Protein AF-A0A7X1NIN2-F1 (afdb_monomer_lite)

Foldseek 3Di:
DDWDDDPQKTFDWQDDPPDTDGFKIWGDPDPQKIWIWGQDPVRDTHTQDDIDHPVVRVVSCCVVCVVVNDPDD

Radius of gyration: 11.98 Å; chains: 1; bounding box: 33×24×32 Å

Structure (mmCIF, N/CA/C/O backbone):
data_AF-A0A7X1NIN2-F1
#
_entry.id   AF-A0A7X1NIN2-F1
#
loop_
_atom_site.group_PDB
_atom_site.id
_atom_site.type_symbol
_atom_site.label_atom_id
_atom_site.label_alt_id
_atom_site.label_comp_id
_atom_site.label_asym_id
_atom_site.label_entity_id
_atom_site.label_seq_id
_atom_site.pdbx_PDB_ins_code
_atom_site.Cartn_x
_atom_site.Cartn_y
_atom_site.Cartn_z
_atom_site.occupancy
_atom_site.B_iso_or_equiv
_atom_site.auth_seq_id
_atom_site.auth_comp_id
_atom_site.auth_asym_id
_atom_site.auth_atom_id
_atom_site.pdbx_PDB_model_num
ATOM 1 N N . MET A 1 1 ? 5.809 6.759 -10.046 1.00 76.69 1 MET A N 1
ATOM 2 C CA . MET A 1 1 ? 4.798 5.883 -9.409 1.00 76.69 1 MET A CA 1
ATOM 3 C C . MET A 1 1 ? 3.421 6.478 -9.581 1.00 76.69 1 MET A C 1
ATOM 5 O O . MET A 1 1 ? 3.320 7.696 -9.651 1.00 76.69 1 MET A O 1
ATOM 9 N N . VAL A 1 2 ? 2.384 5.644 -9.596 1.00 84.88 2 VAL A N 1
ATOM 10 C CA . VAL A 1 2 ? 0.982 6.092 -9.559 1.00 84.88 2 VAL A CA 1
ATOM 11 C C . VAL A 1 2 ? 0.211 5.329 -8.492 1.00 84.88 2 VAL A C 1
ATOM 13 O O . VAL A 1 2 ? 0.526 4.173 -8.198 1.00 84.88 2 VAL A O 1
ATOM 16 N N . THR A 1 3 ? -0.799 5.970 -7.914 1.00 86.56 3 THR A N 1
ATOM 17 C CA . THR A 1 3 ? -1.746 5.325 -7.003 1.00 86.56 3 THR A CA 1
ATOM 18 C C . THR A 1 3 ? -3.058 5.035 -7.723 1.00 86.56 3 THR A C 1
ATOM 20 O O . THR A 1 3 ? -3.504 5.805 -8.570 1.00 86.56 3 THR A O 1
ATOM 23 N N . GLN A 1 4 ? -3.683 3.904 -7.401 1.00 91.81 4 GLN A N 1
ATOM 24 C CA . GLN A 1 4 ? -4.984 3.522 -7.945 1.00 91.81 4 GLN A CA 1
ATOM 25 C C . GLN A 1 4 ? -5.870 2.940 -6.843 1.00 91.81 4 GLN A C 1
ATOM 27 O O . GLN A 1 4 ? -5.467 2.014 -6.140 1.00 91.81 4 GLN A O 1
ATOM 32 N N . ALA A 1 5 ? -7.097 3.445 -6.723 1.00 92.38 5 ALA A N 1
ATOM 33 C CA . ALA A 1 5 ? -8.095 2.872 -5.828 1.00 92.38 5 ALA A CA 1
ATOM 34 C C . ALA A 1 5 ? -8.597 1.513 -6.349 1.00 92.38 5 ALA A C 1
ATOM 36 O O . ALA A 1 5 ? -8.878 1.350 -7.538 1.00 92.38 5 ALA A O 1
ATOM 37 N N . TYR A 1 6 ? -8.719 0.540 -5.447 1.00 91.25 6 TYR A N 1
ATOM 38 C CA . TYR A 1 6 ? -9.238 -0.798 -5.719 1.00 91.25 6 TYR A CA 1
ATOM 39 C C . TYR A 1 6 ? -9.960 -1.347 -4.481 1.00 91.25 6 TYR A C 1
ATOM 41 O O . TYR A 1 6 ? -9.347 -1.903 -3.565 1.00 91.25 6 TYR A O 1
ATOM 49 N N . GLY A 1 7 ? -11.282 -1.165 -4.424 1.00 90.94 7 GLY A N 1
ATOM 50 C CA . GLY A 1 7 ? -12.065 -1.474 -3.226 1.00 90.94 7 GLY A CA 1
ATOM 51 C C . GLY A 1 7 ? -11.537 -0.703 -2.011 1.00 90.94 7 GLY A C 1
ATOM 52 O O . GLY A 1 7 ? -11.400 0.513 -2.062 1.00 90.94 7 GLY A O 1
ATOM 53 N N . ARG A 1 8 ? -11.187 -1.420 -0.935 1.00 92.25 8 ARG A N 1
ATOM 54 C CA . ARG A 1 8 ? -10.590 -0.843 0.290 1.00 92.25 8 ARG A CA 1
ATOM 55 C C . ARG A 1 8 ? -9.076 -0.605 0.210 1.00 92.25 8 ARG A C 1
ATOM 57 O O . ARG A 1 8 ? -8.436 -0.351 1.232 1.00 92.25 8 ARG A O 1
ATOM 64 N N . HIS A 1 9 ? -8.486 -0.808 -0.965 1.00 94.44 9 HIS A N 1
ATOM 65 C CA . HIS A 1 9 ? -7.050 -0.723 -1.169 1.00 94.44 9 HIS A CA 1
ATOM 66 C C . HIS A 1 9 ? -6.687 0.496 -2.011 1.00 94.44 9 HIS A C 1
ATOM 68 O O . HIS A 1 9 ? -7.347 0.795 -3.005 1.00 94.44 9 HIS A O 1
ATOM 74 N N . LEU A 1 10 ? -5.578 1.137 -1.661 1.00 94.31 10 LEU A N 1
ATOM 75 C CA . LEU A 1 10 ? -4.854 2.031 -2.555 1.00 94.31 10 LEU A CA 1
ATOM 76 C C . LEU A 1 10 ? -3.626 1.275 -3.047 1.00 94.31 10 LEU A C 1
ATOM 78 O O . LEU A 1 10 ? -2.710 0.989 -2.276 1.00 94.31 10 LEU A O 1
ATOM 82 N N . LEU A 1 11 ? -3.643 0.889 -4.318 1.00 93.50 11 LEU A N 1
ATOM 83 C CA . LEU A 1 11 ? -2.539 0.198 -4.970 1.00 93.50 11 LEU A CA 1
ATOM 84 C C . LEU A 1 11 ? -1.481 1.216 -5.375 1.00 93.50 11 LEU A C 1
ATOM 86 O O . LEU A 1 11 ? -1.808 2.255 -5.942 1.00 93.50 11 LEU A O 1
ATOM 90 N N . ILE A 1 12 ? -0.222 0.891 -5.118 1.00 91.81 12 ILE A N 1
ATOM 91 C CA . ILE A 1 12 ? 0.939 1.680 -5.511 1.00 91.81 12 ILE A CA 1
ATOM 92 C C . ILE A 1 12 ? 1.609 0.931 -6.652 1.00 91.81 12 ILE A C 1
ATOM 94 O O . ILE A 1 12 ? 2.024 -0.223 -6.501 1.00 91.81 12 ILE A O 1
ATOM 98 N N . LYS A 1 13 ? 1.677 1.592 -7.803 1.00 89.50 13 LYS A N 1
ATOM 99 C CA . LYS A 1 13 ? 2.242 1.039 -9.025 1.00 89.50 13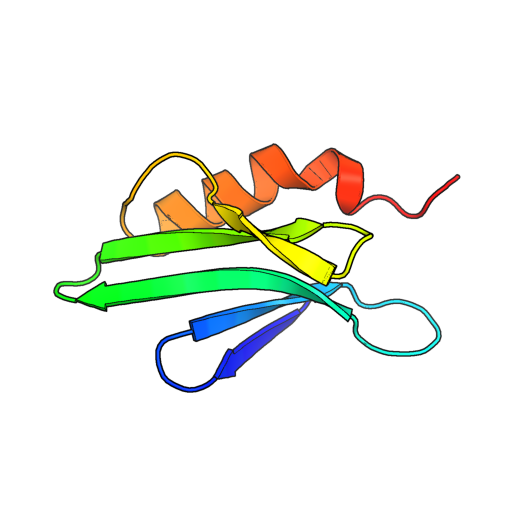 LYS A CA 1
ATOM 100 C C . LYS A 1 13 ? 3.571 1.704 -9.347 1.00 89.50 13 LYS A C 1
ATOM 102 O O . LYS A 1 13 ? 3.672 2.938 -9.369 1.00 89.50 13 LYS A O 1
ATOM 107 N N . ARG A 1 14 ? 4.575 0.876 -9.622 1.00 86.12 14 ARG A N 1
ATOM 108 C CA . ARG A 1 14 ? 5.792 1.299 -10.309 1.00 86.12 14 ARG A CA 1
ATOM 109 C C . ARG A 1 14 ? 5.456 1.426 -11.795 1.00 86.12 14 ARG A C 1
ATOM 111 O O . ARG A 1 14 ? 4.690 0.623 -12.323 1.00 86.12 14 ARG A O 1
ATOM 118 N N . LEU A 1 15 ? 5.921 2.507 -12.409 1.00 83.06 15 LEU A N 1
ATOM 119 C CA . LEU A 1 15 ? 5.789 2.706 -13.846 1.00 83.06 15 LEU A CA 1
ATOM 120 C C . LEU A 1 15 ? 7.104 2.213 -14.442 1.00 83.06 15 LEU A C 1
ATOM 122 O O . LEU A 1 15 ? 8.120 2.861 -14.212 1.00 83.06 15 LEU A O 1
ATOM 126 N N . ASP A 1 16 ? 7.053 1.067 -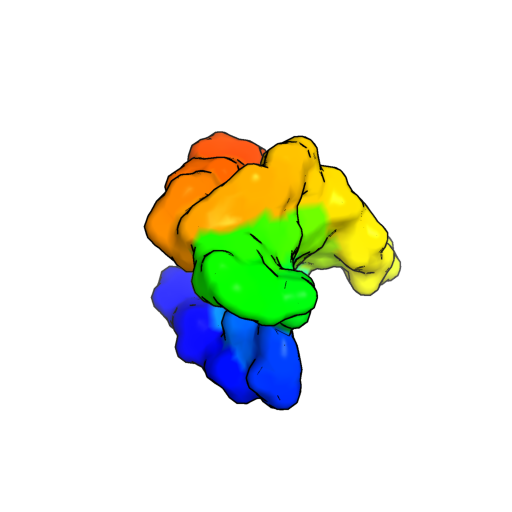15.109 1.00 77.62 16 ASP A N 1
ATOM 127 C CA . ASP A 1 16 ? 8.162 0.510 -15.884 1.00 77.62 16 ASP A CA 1
ATOM 128 C C . ASP A 1 16 ? 7.839 0.687 -17.380 1.00 77.62 16 ASP A C 1
ATOM 130 O O . ASP A 1 16 ? 6.696 1.006 -17.725 1.00 77.62 16 ASP A O 1
ATOM 134 N N . ASP A 1 17 ? 8.824 0.480 -18.257 1.00 65.88 17 ASP A N 1
ATOM 135 C CA . ASP A 1 17 ? 8.692 0.735 -19.703 1.00 65.88 17 ASP A CA 1
ATOM 136 C C . ASP A 1 17 ? 7.738 -0.237 -20.432 1.00 65.88 17 ASP A C 1
ATOM 138 O O . ASP A 1 17 ? 7.324 0.042 -21.557 1.00 65.88 17 ASP A O 1
ATOM 142 N N . GLU A 1 18 ? 7.354 -1.353 -19.799 1.00 73.06 18 GLU A N 1
ATOM 143 C CA . GLU A 1 18 ? 6.410 -2.337 -20.353 1.00 73.06 18 GLU A CA 1
ATOM 144 C C . GLU A 1 18 ? 4.992 -2.176 -19.779 1.00 73.06 18 GLU A C 1
ATOM 146 O O . GLU A 1 18 ? 4.094 -1.676 -20.456 1.00 73.06 18 GLU A O 1
ATOM 151 N N . GLU A 1 19 ? 4.773 -2.584 -18.521 1.00 80.94 19 GLU A N 1
ATOM 152 C CA . GLU A 1 19 ? 3.466 -2.519 -17.858 1.00 80.94 19 GLU A CA 1
ATOM 153 C C . GLU A 1 19 ? 3.568 -2.032 -16.400 1.00 80.94 19 GLU A C 1
ATOM 155 O O . GLU A 1 19 ? 4.451 -2.463 -15.649 1.00 80.94 19 GLU A O 1
ATOM 160 N N . PRO A 1 20 ? 2.631 -1.177 -15.931 1.00 84.81 20 PRO A N 1
ATOM 161 C CA . PRO A 1 20 ? 2.601 -0.740 -14.540 1.00 84.81 20 PRO A CA 1
ATOM 162 C C . PRO A 1 20 ? 2.447 -1.906 -13.554 1.00 84.81 20 PRO A C 1
ATOM 164 O O . PRO A 1 20 ? 1.371 -2.498 -13.421 1.00 84.81 20 PRO A O 1
ATOM 167 N N . THR A 1 21 ? 3.490 -2.168 -12.771 1.00 86.75 21 THR A N 1
ATOM 168 C CA . THR A 1 21 ? 3.500 -3.261 -11.795 1.00 86.75 21 THR A CA 1
ATOM 169 C C . THR A 1 21 ? 3.052 -2.775 -10.422 1.00 86.75 21 THR A C 1
ATOM 171 O O . THR A 1 21 ? 3.547 -1.780 -9.894 1.00 86.75 21 THR A O 1
ATOM 174 N N . VAL A 1 22 ? 2.112 -3.491 -9.798 1.00 90.31 22 VAL A N 1
ATOM 175 C CA . VAL A 1 22 ? 1.718 -3.234 -8.404 1.00 90.31 22 VAL A CA 1
ATOM 176 C C . VAL A 1 22 ? 2.825 -3.722 -7.468 1.00 90.31 22 VAL A C 1
ATOM 178 O O . VAL A 1 22 ? 3.052 -4.927 -7.367 1.00 90.31 22 VAL A O 1
ATOM 181 N N . VAL A 1 23 ? 3.451 -2.791 -6.749 1.00 90.19 23 VAL A N 1
ATOM 182 C CA . VAL A 1 23 ? 4.581 -3.062 -5.838 1.00 90.19 23 VAL A CA 1
ATOM 183 C C . VAL A 1 23 ? 4.206 -2.927 -4.367 1.00 90.19 23 VAL A C 1
ATOM 185 O O . VAL A 1 23 ? 4.832 -3.535 -3.504 1.00 90.19 23 VAL A O 1
ATOM 188 N N . ALA A 1 24 ? 3.156 -2.168 -4.059 1.00 93.88 24 ALA A N 1
ATOM 189 C CA . ALA A 1 24 ? 2.648 -2.037 -2.703 1.00 93.88 24 ALA A CA 1
ATOM 190 C C . ALA A 1 24 ? 1.150 -1.754 -2.682 1.00 93.88 24 ALA A C 1
ATOM 192 O O . ALA A 1 24 ? 0.537 -1.411 -3.696 1.00 93.88 24 ALA A O 1
ATOM 193 N N . ARG A 1 25 ? 0.549 -1.904 -1.507 1.00 95.75 25 ARG A N 1
ATOM 194 C CA . ARG A 1 25 ? -0.824 -1.487 -1.243 1.00 95.75 25 ARG A CA 1
ATOM 195 C C . ARG A 1 25 ? -0.959 -0.919 0.159 1.00 95.75 25 ARG A C 1
ATOM 197 O O . ARG A 1 25 ? -0.366 -1.437 1.103 1.00 95.75 25 ARG A O 1
ATOM 204 N N . LEU A 1 26 ? -1.825 0.074 0.290 1.00 96.94 26 LEU A N 1
ATOM 205 C CA . LEU A 1 26 ? -2.378 0.537 1.558 1.00 96.94 26 LEU A CA 1
ATOM 206 C C . LEU A 1 26 ? -3.788 -0.039 1.686 1.00 96.94 26 LEU A C 1
ATOM 208 O O . LEU A 1 26 ? -4.524 -0.079 0.704 1.00 96.94 26 LEU A O 1
ATOM 212 N N . THR A 1 27 ? -4.158 -0.535 2.862 1.00 97.25 27 THR A N 1
ATOM 213 C CA . THR A 1 27 ? -5.472 -1.140 3.125 1.00 97.25 27 THR A CA 1
ATOM 214 C C . THR A 1 27 ? -6.145 -0.404 4.261 1.00 97.25 27 THR A C 1
ATOM 216 O O . THR A 1 27 ? -5.581 -0.350 5.351 1.00 97.25 27 THR A O 1
ATOM 219 N N . GLU A 1 28 ? -7.343 0.124 4.022 1.00 95.44 28 GLU A N 1
ATOM 220 C CA . GLU A 1 28 ? -8.125 0.763 5.076 1.00 95.44 28 GLU A CA 1
ATOM 221 C C . GLU A 1 28 ? -8.754 -0.295 5.999 1.00 95.44 28 GLU A C 1
ATOM 223 O O . GLU A 1 28 ? -9.414 -1.238 5.547 1.00 95.44 28 GLU A O 1
ATOM 228 N N . PHE A 1 29 ? -8.554 -0.130 7.306 1.00 92.94 29 PHE A N 1
ATOM 229 C CA . PHE A 1 29 ? -9.176 -0.934 8.364 1.00 92.94 29 PHE A CA 1
ATOM 230 C C . PHE A 1 29 ? -10.374 -0.229 9.022 1.00 92.94 29 PHE A C 1
ATOM 232 O O . PHE A 1 29 ? -11.074 -0.825 9.838 1.00 92.94 29 PHE A O 1
ATOM 239 N N . GLY A 1 30 ? -10.618 1.030 8.654 1.00 89.56 30 GLY A N 1
ATOM 240 C CA . GLY A 1 30 ? -11.668 1.900 9.175 1.00 89.56 30 GLY A CA 1
ATOM 241 C C . GLY A 1 30 ? -11.123 2.987 10.102 1.00 89.56 30 GLY A C 1
ATOM 242 O O . GLY A 1 30 ? -9.994 2.911 10.588 1.00 89.56 30 GLY A O 1
ATOM 243 N N . ARG A 1 31 ? -11.943 4.018 10.354 1.00 90.69 31 ARG A N 1
ATOM 244 C CA . ARG A 1 31 ? -11.594 5.182 11.197 1.00 90.69 31 ARG A CA 1
ATOM 245 C C . ARG A 1 31 ? -10.300 5.879 10.751 1.00 90.69 31 ARG A C 1
ATOM 247 O O . ARG A 1 31 ? -9.509 6.290 11.596 1.00 90.69 31 ARG A O 1
ATOM 254 N N . ASN A 1 32 ? -10.084 5.983 9.437 1.00 89.75 32 ASN A N 1
ATOM 255 C CA . ASN A 1 32 ? -8.877 6.572 8.854 1.00 89.75 32 ASN A CA 1
ATOM 256 C C . ASN A 1 32 ? -7.573 5.868 9.291 1.00 89.75 32 ASN A C 1
ATOM 258 O O . ASN A 1 32 ? -6.522 6.500 9.368 1.00 89.75 32 ASN A O 1
ATOM 262 N N . ARG A 1 33 ? -7.634 4.565 9.605 1.00 96.25 33 ARG A N 1
ATOM 263 C CA . ARG A 1 33 ? -6.464 3.739 9.920 1.00 96.25 33 ARG A CA 1
ATOM 264 C C . ARG A 1 33 ? -6.178 2.770 8.781 1.00 96.25 33 ARG A C 1
ATOM 266 O O . ARG A 1 33 ? -7.061 2.044 8.326 1.00 96.25 33 ARG A O 1
ATOM 273 N N . TYR A 1 34 ? -4.921 2.733 8.378 1.00 97.62 34 TYR A N 1
ATOM 274 C CA . TYR A 1 34 ? -4.390 1.977 7.265 1.00 97.62 34 TYR A CA 1
ATOM 275 C C . TYR A 1 34 ? -3.268 1.063 7.744 1.00 97.62 34 TYR A C 1
ATOM 277 O O . TYR A 1 34 ? -2.538 1.385 8.682 1.00 97.62 34 TYR A O 1
ATOM 285 N N . GLY A 1 35 ? -3.124 -0.073 7.076 1.00 97.50 35 GLY A N 1
ATOM 286 C CA . GLY A 1 35 ? -1.908 -0.881 7.086 1.00 97.50 35 GLY A CA 1
ATOM 287 C C . GLY A 1 35 ? -1.326 -0.954 5.683 1.00 97.50 35 GLY A C 1
ATOM 288 O O . GLY A 1 35 ? -2.028 -0.697 4.702 1.00 97.50 35 GLY A O 1
ATOM 289 N N . ALA A 1 36 ? -0.057 -1.329 5.579 1.00 96.94 36 ALA A N 1
ATOM 290 C CA . ALA A 1 36 ? 0.629 -1.435 4.301 1.00 96.94 36 ALA A CA 1
ATOM 291 C C . ALA A 1 36 ? 1.164 -2.852 4.072 1.00 96.94 36 ALA A C 1
ATOM 293 O O . ALA A 1 36 ? 1.499 -3.573 5.011 1.00 96.94 36 ALA A O 1
ATOM 294 N N . ALA A 1 37 ? 1.231 -3.255 2.809 1.00 96.00 37 ALA A N 1
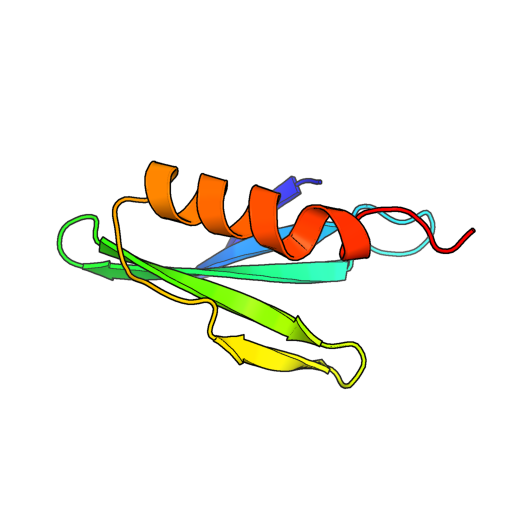ATOM 295 C CA . ALA A 1 37 ? 1.916 -4.469 2.391 1.00 96.00 37 ALA A CA 1
ATOM 296 C C . ALA A 1 37 ? 2.658 -4.207 1.083 1.00 96.00 37 ALA A C 1
ATOM 298 O O . ALA A 1 37 ? 2.146 -3.487 0.222 1.00 96.00 37 ALA A O 1
ATOM 299 N N . PHE A 1 38 ? 3.829 -4.811 0.921 1.00 92.75 38 PHE A N 1
ATOM 300 C CA . PHE A 1 38 ? 4.572 -4.801 -0.334 1.00 92.75 38 PHE A CA 1
ATOM 301 C C . PHE A 1 38 ? 4.407 -6.129 -1.060 1.00 92.75 38 PHE A C 1
ATOM 303 O O . PHE A 1 38 ? 4.113 -7.158 -0.448 1.00 92.75 38 PHE A O 1
ATOM 310 N N . ARG A 1 39 ? 4.550 -6.098 -2.380 1.00 90.50 39 ARG A N 1
ATOM 311 C CA . ARG A 1 39 ? 4.539 -7.291 -3.212 1.00 90.50 39 ARG A CA 1
ATOM 312 C C . ARG A 1 39 ? 5.985 -7.685 -3.473 1.00 90.50 39 ARG A C 1
ATOM 314 O O . ARG A 1 39 ? 6.719 -6.931 -4.102 1.00 90.50 39 ARG A O 1
ATOM 321 N N . SER A 1 40 ? 6.403 -8.832 -2.955 1.00 83.94 40 SER A N 1
ATOM 322 C CA . SER A 1 40 ? 7.744 -9.355 -3.205 1.00 83.94 40 SER A CA 1
ATOM 323 C C . SER A 1 40 ? 7.895 -9.814 -4.661 1.00 83.94 40 SER A C 1
ATOM 325 O O . SER A 1 40 ? 6.908 -9.989 -5.379 1.00 83.94 40 SER A O 1
ATOM 327 N N . HIS A 1 41 ? 9.131 -10.084 -5.085 1.00 78.38 41 HIS A N 1
ATOM 328 C CA . HIS A 1 41 ? 9.441 -10.605 -6.423 1.00 78.38 41 HIS A CA 1
ATOM 329 C C . HIS A 1 41 ? 8.750 -11.944 -6.739 1.00 78.38 41 HIS A C 1
ATOM 331 O O . HIS A 1 41 ? 8.485 -12.237 -7.898 1.00 78.38 41 HIS A O 1
ATOM 337 N N . SER A 1 42 ? 8.394 -12.742 -5.722 1.00 81.88 42 SER A N 1
ATOM 338 C CA . SER A 1 42 ? 7.613 -13.976 -5.906 1.00 81.88 42 SER A CA 1
ATOM 339 C C . SER A 1 42 ? 6.107 -13.730 -6.062 1.00 81.88 42 SER A C 1
ATOM 341 O O . SER A 1 42 ? 5.324 -14.671 -6.174 1.00 81.88 42 SER A O 1
ATOM 343 N N . GLY A 1 43 ? 5.673 -12.467 -6.034 1.00 85.69 43 GLY A N 1
ATOM 344 C CA . GLY A 1 43 ? 4.276 -12.061 -6.128 1.00 85.69 43 GLY A CA 1
ATOM 345 C C . GLY A 1 43 ? 3.502 -12.137 -4.809 1.00 85.69 43 GLY A C 1
ATOM 346 O O . GLY A 1 43 ? 2.323 -11.767 -4.801 1.00 85.69 43 GLY A O 1
ATOM 347 N N . ARG A 1 44 ? 4.135 -12.576 -3.708 1.00 91.31 44 ARG A N 1
ATOM 348 C CA . ARG A 1 44 ? 3.524 -12.659 -2.372 1.00 91.31 44 ARG A CA 1
ATOM 349 C C . ARG A 1 44 ? 3.373 -11.269 -1.754 1.00 91.31 44 ARG A C 1
ATOM 351 O O . ARG A 1 44 ? 4.238 -10.412 -1.896 1.00 91.31 44 ARG A O 1
ATOM 358 N N . TRP A 1 45 ? 2.275 -11.068 -1.031 1.00 94.19 45 TRP A N 1
ATOM 359 C CA . TRP A 1 45 ? 2.080 -9.885 -0.199 1.00 94.19 45 TRP A CA 1
ATOM 360 C C . TRP A 1 45 ? 2.735 -10.067 1.166 1.00 94.19 45 TRP A C 1
ATOM 362 O O . TRP A 1 45 ? 2.383 -10.989 1.903 1.00 94.19 45 TRP A O 1
ATOM 372 N N . GLU A 1 46 ? 3.628 -9.152 1.506 1.00 94.25 46 GLU A N 1
ATOM 373 C CA . GLU A 1 46 ? 4.361 -9.110 2.765 1.00 94.25 46 GLU A CA 1
ATOM 374 C C . GLU A 1 46 ? 3.948 -7.864 3.559 1.00 94.25 46 GLU A C 1
ATOM 376 O O . GLU A 1 46 ? 3.941 -6.761 3.000 1.00 94.25 46 GLU A O 1
ATOM 381 N N . PRO A 1 47 ? 3.559 -7.994 4.838 1.00 95.50 47 PRO A N 1
ATOM 382 C CA . PRO A 1 47 ? 3.133 -6.852 5.634 1.00 95.50 47 PRO A CA 1
ATOM 383 C C . PRO A 1 47 ? 4.312 -5.916 5.920 1.00 95.50 47 PRO A C 1
ATOM 385 O O . PRO A 1 47 ? 5.408 -6.361 6.254 1.00 95.50 47 PRO A O 1
ATOM 388 N N . LEU A 1 48 ? 4.066 -4.611 5.834 1.00 94.94 48 LEU A N 1
ATOM 389 C CA . LEU A 1 48 ? 4.974 -3.602 6.368 1.00 94.94 48 LEU A CA 1
ATOM 390 C C . LEU A 1 48 ? 4.623 -3.324 7.838 1.00 94.94 48 LEU A C 1
ATOM 392 O O . LEU A 1 48 ? 3.467 -3.496 8.239 1.00 94.94 48 LEU A O 1
ATOM 396 N N . PRO A 1 49 ? 5.603 -2.912 8.657 1.00 95.31 49 PRO A N 1
ATOM 397 C CA . PRO A 1 49 ? 5.367 -2.633 10.063 1.00 95.31 49 PRO A CA 1
ATOM 398 C C . PRO A 1 49 ? 4.411 -1.451 10.258 1.00 95.31 49 PRO A C 1
ATOM 400 O O . PRO A 1 49 ? 4.484 -0.441 9.560 1.00 95.31 49 PRO A O 1
ATOM 403 N N . GLY A 1 50 ? 3.568 -1.569 11.284 1.00 94.19 50 GLY A N 1
ATOM 404 C CA . GLY A 1 50 ? 2.740 -0.479 11.786 1.00 94.19 50 GLY A CA 1
ATOM 405 C C . GLY A 1 50 ? 1.360 -0.345 11.141 1.00 94.19 50 GLY A C 1
ATOM 406 O O . GLY A 1 50 ? 1.010 -0.985 10.150 1.00 94.19 50 GLY A O 1
ATOM 407 N N . THR A 1 51 ? 0.561 0.512 11.771 1.00 96.31 51 THR A N 1
ATOM 408 C CA . THR A 1 51 ? -0.736 0.978 11.276 1.00 96.31 51 THR A CA 1
ATOM 409 C C . THR A 1 51 ? -0.900 2.438 11.664 1.00 96.31 51 THR A C 1
ATOM 411 O O . THR A 1 51 ? -0.583 2.789 12.801 1.00 96.31 51 THR A O 1
ATOM 414 N N . GLY A 1 52 ? -1.457 3.259 10.786 1.00 96.62 52 GLY A N 1
ATOM 415 C CA . GLY A 1 52 ? -1.573 4.699 11.013 1.00 96.62 52 GLY A CA 1
ATOM 416 C C . GLY A 1 52 ? -2.548 5.350 10.048 1.00 96.62 52 GLY A C 1
ATOM 417 O O . GLY A 1 52 ? -3.273 4.667 9.331 1.00 96.62 52 GLY A O 1
ATOM 418 N N . SER A 1 53 ? -2.577 6.669 10.034 1.00 96.44 53 SER A N 1
ATOM 419 C CA . SER A 1 53 ? -3.213 7.454 8.982 1.00 96.44 53 SER A CA 1
ATOM 420 C C . SER A 1 53 ? -2.667 7.105 7.595 1.00 96.44 53 SER A C 1
ATOM 422 O O . SER A 1 53 ? -1.619 6.469 7.442 1.00 96.44 53 SER A O 1
ATOM 424 N N . LEU A 1 54 ? -3.386 7.538 6.558 1.00 94.19 54 LEU A N 1
ATOM 425 C CA . LEU A 1 54 ? -2.941 7.362 5.179 1.00 94.19 54 LEU A CA 1
ATOM 426 C C . LEU A 1 54 ? -1.543 7.960 4.946 1.00 94.19 54 LEU A C 1
ATOM 428 O O . LEU A 1 54 ? -0.712 7.330 4.300 1.00 94.19 54 LEU A O 1
ATOM 432 N N . GLU A 1 55 ? -1.291 9.150 5.493 1.00 94.62 55 GLU A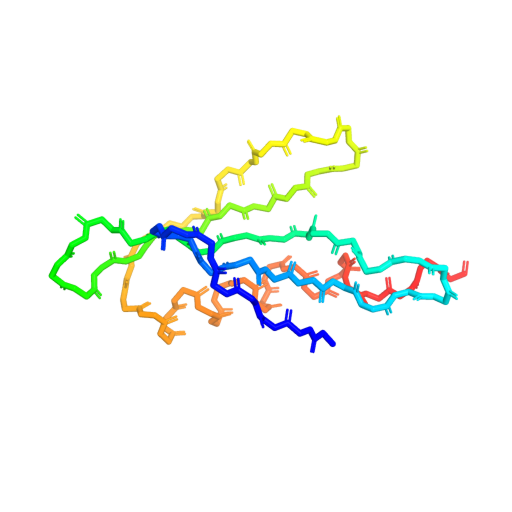 N 1
ATOM 433 C CA . GLU A 1 55 ? -0.021 9.868 5.362 1.00 94.62 55 GLU A CA 1
ATOM 434 C C . GLU A 1 55 ? 1.131 9.132 6.056 1.00 94.62 55 GLU A C 1
ATOM 436 O O . GLU A 1 55 ? 2.168 8.887 5.440 1.00 94.62 55 GLU A O 1
ATOM 441 N N . GLU A 1 56 ? 0.934 8.701 7.305 1.00 96.44 56 GLU A N 1
ATOM 442 C CA . GLU A 1 56 ? 1.941 7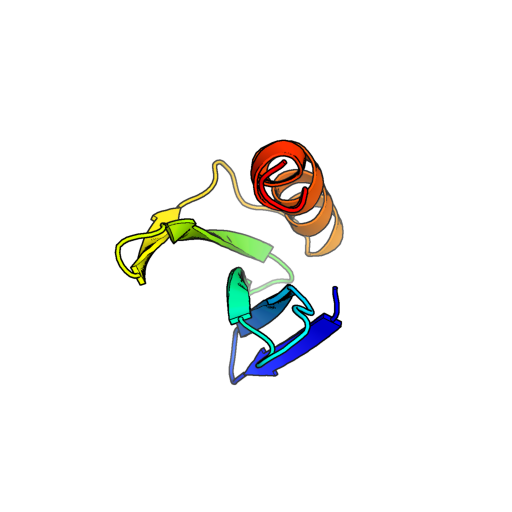.927 8.042 1.00 96.44 56 GLU A CA 1
ATOM 443 C C . GLU A 1 56 ? 2.310 6.649 7.286 1.00 96.44 56 GLU A C 1
ATOM 445 O O . GLU A 1 56 ? 3.489 6.344 7.101 1.00 96.44 56 GLU A O 1
ATOM 450 N N . MET A 1 57 ? 1.310 5.921 6.784 1.00 96.38 57 MET A N 1
ATOM 451 C CA . MET A 1 57 ? 1.570 4.676 6.069 1.00 96.38 57 MET A CA 1
ATOM 452 C C . MET A 1 57 ? 2.141 4.899 4.665 1.00 96.38 57 MET A C 1
ATOM 454 O O . MET A 1 57 ? 2.922 4.068 4.200 1.00 96.38 57 MET A O 1
ATOM 458 N N . ALA A 1 58 ? 1.819 6.011 3.999 1.00 91.75 58 ALA A N 1
ATOM 459 C CA . ALA A 1 58 ? 2.481 6.402 2.758 1.00 91.75 58 ALA A CA 1
ATOM 460 C C . ALA A 1 58 ? 3.979 6.657 2.991 1.00 91.75 58 ALA A C 1
ATOM 462 O O . ALA A 1 58 ? 4.808 6.146 2.237 1.00 91.75 58 ALA A O 1
ATOM 463 N N . ASN A 1 59 ? 4.336 7.349 4.078 1.00 92.88 59 ASN A N 1
ATOM 464 C CA . ASN A 1 59 ? 5.732 7.581 4.455 1.00 92.88 59 ASN A CA 1
ATOM 465 C C . ASN A 1 59 ? 6.473 6.278 4.780 1.00 92.88 59 ASN A C 1
ATOM 467 O O . ASN A 1 59 ? 7.617 6.104 4.353 1.00 92.88 59 ASN A O 1
ATOM 471 N N . VAL A 1 60 ? 5.824 5.331 5.470 1.00 94.31 60 VAL A N 1
ATOM 472 C CA . VAL A 1 60 ? 6.389 3.991 5.716 1.00 94.31 60 VAL A CA 1
ATOM 473 C C . VAL A 1 60 ? 6.680 3.267 4.401 1.00 94.31 60 VAL A C 1
ATOM 475 O O . VAL A 1 60 ? 7.779 2.741 4.227 1.00 94.31 60 VAL A O 1
ATOM 478 N N . VAL A 1 61 ? 5.727 3.262 3.462 1.00 91.25 61 VAL A N 1
ATOM 479 C CA . VAL A 1 61 ? 5.913 2.638 2.143 1.00 91.25 61 VAL A CA 1
ATOM 480 C C . VAL A 1 61 ? 7.089 3.272 1.405 1.00 91.25 61 VAL A C 1
ATOM 482 O O . VAL A 1 61 ? 7.966 2.542 0.951 1.00 91.25 61 VAL A O 1
ATOM 485 N N . VAL A 1 62 ? 7.136 4.602 1.301 1.00 87.88 62 VAL A N 1
ATOM 486 C CA . VAL A 1 62 ? 8.219 5.300 0.591 1.00 87.88 62 VAL A CA 1
ATOM 487 C C . VAL A 1 62 ? 9.572 4.977 1.221 1.00 87.88 62 VAL A C 1
ATOM 489 O O . VAL A 1 62 ? 10.485 4.579 0.508 1.00 87.88 62 VAL A O 1
ATOM 492 N N . THR A 1 63 ? 9.682 5.068 2.548 1.00 89.88 63 THR A N 1
ATOM 493 C CA . THR A 1 63 ? 10.945 4.862 3.274 1.00 89.88 63 THR A CA 1
ATOM 494 C C . THR A 1 63 ? 11.475 3.438 3.117 1.00 89.88 63 THR A C 1
ATOM 496 O O . THR A 1 63 ? 12.657 3.239 2.852 1.00 89.88 63 THR A O 1
ATOM 499 N N . LEU A 1 64 ? 10.611 2.433 3.285 1.00 88.81 64 LEU A N 1
ATOM 500 C CA . LEU A 1 64 ? 11.037 1.032 3.279 1.00 88.81 64 LEU A CA 1
ATOM 501 C C . LEU A 1 64 ? 11.205 0.470 1.873 1.00 88.81 64 LEU A C 1
ATOM 503 O O . LEU A 1 64 ? 12.035 -0.414 1.665 1.00 88.81 64 LEU A O 1
ATOM 507 N N . LEU A 1 65 ? 10.413 0.952 0.914 1.00 84.38 65 LEU A N 1
ATOM 508 C CA . LEU A 1 65 ? 10.482 0.448 -0.449 1.00 84.38 65 LEU A CA 1
ATOM 509 C C . LEU A 1 65 ? 11.460 1.213 -1.317 1.00 84.38 65 LEU A C 1
ATOM 511 O O . LEU A 1 65 ? 11.813 0.657 -2.345 1.00 84.38 65 LEU A O 1
ATOM 515 N N . GLN A 1 66 ? 11.954 2.391 -0.914 1.00 77.81 66 GLN A N 1
ATOM 516 C CA . GLN A 1 66 ? 12.903 3.197 -1.694 1.00 77.81 66 GLN A CA 1
ATOM 517 C C . GLN A 1 66 ? 13.979 2.370 -2.432 1.00 77.81 66 GLN A C 1
ATOM 519 O O . GLN A 1 66 ? 14.133 2.607 -3.630 1.00 77.81 66 GLN A O 1
ATOM 524 N N . PRO A 1 67 ? 14.654 1.371 -1.820 1.00 73.38 67 PRO A N 1
ATOM 525 C CA . PRO A 1 67 ? 15.640 0.548 -2.530 1.00 73.38 67 PRO A CA 1
ATOM 526 C C . PRO A 1 67 ? 15.049 -0.298 -3.670 1.00 73.38 67 PRO A C 1
ATOM 528 O O . PRO A 1 67 ? 15.678 -0.467 -4.702 1.00 73.38 67 PRO A O 1
ATOM 531 N N . TYR A 1 68 ? 13.822 -0.797 -3.510 1.00 66.56 68 TYR A N 1
ATOM 532 C CA . TYR A 1 68 ? 13.094 -1.610 -4.496 1.00 66.56 68 TYR A CA 1
ATOM 533 C C . TYR A 1 68 ? 12.421 -0.780 -5.601 1.00 66.56 68 TYR A C 1
ATOM 535 O O . TYR A 1 68 ? 11.872 -1.327 -6.561 1.00 66.56 68 TYR A O 1
ATOM 543 N N . LEU A 1 69 ? 12.379 0.545 -5.436 1.00 63.19 69 LEU A N 1
ATOM 544 C CA . LEU A 1 69 ? 11.805 1.467 -6.418 1.00 63.19 69 LEU A CA 1
ATOM 545 C C . LEU A 1 69 ? 12.848 2.009 -7.387 1.00 63.19 69 LEU A C 1
ATOM 547 O O . LEU A 1 69 ? 12.473 2.642 -8.373 1.00 63.19 69 LEU A O 1
ATOM 551 N N . GLN A 1 70 ? 14.128 1.788 -7.099 1.00 62.62 70 GLN A N 1
ATOM 552 C CA . GLN A 1 70 ? 15.190 2.082 -8.041 1.00 62.62 70 GLN A CA 1
ATOM 553 C C . GLN A 1 70 ? 15.149 1.016 -9.144 1.00 62.62 70 GLN A C 1
ATOM 555 O O . GLN A 1 70 ? 14.938 -0.157 -8.830 1.00 62.62 70 GLN A O 1
ATOM 560 N N . PRO A 1 71 ? 15.269 1.402 -10.426 1.00 56.59 71 PRO A N 1
ATOM 561 C CA . PRO A 1 71 ? 15.467 0.424 -11.485 1.00 56.5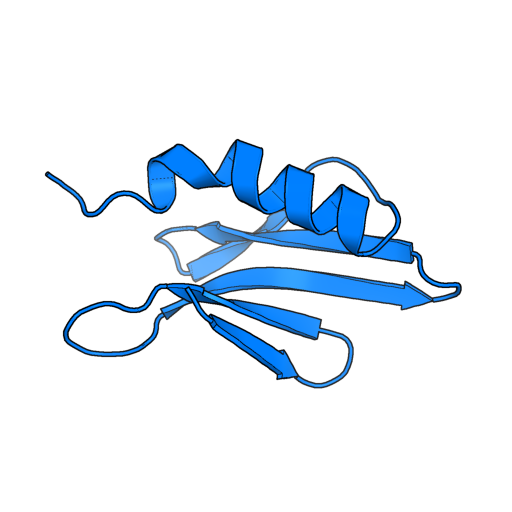9 71 PRO A CA 1
ATOM 562 C C . PRO A 1 71 ? 16.705 -0.409 -11.140 1.00 56.59 71 PRO A C 1
ATOM 564 O O . PRO A 1 71 ? 17.699 0.147 -10.663 1.00 56.59 71 PRO A O 1
ATOM 567 N N . ASP A 1 72 ? 16.616 -1.727 -11.329 1.00 57.44 72 ASP A N 1
ATOM 568 C CA . ASP A 1 72 ? 17.786 -2.595 -11.220 1.00 57.44 72 ASP A CA 1
ATOM 569 C C . ASP A 1 72 ? 18.861 -2.036 -12.165 1.00 57.44 72 ASP A C 1
ATOM 571 O O . ASP A 1 72 ? 18.581 -1.730 -13.325 1.00 57.44 72 ASP A O 1
ATOM 575 N N . ASN A 1 73 ? 20.046 -1.798 -11.609 1.00 40.97 73 ASN A N 1
ATOM 576 C CA . ASN A 1 73 ? 21.162 -1.125 -12.270 1.00 40.97 73 ASN A CA 1
ATOM 577 C C . ASN A 1 73 ? 21.721 -1.947 -13.440 1.00 40.97 73 ASN A C 1
ATOM 579 O O . ASN A 1 73 ? 21.881 -3.177 -13.256 1.00 40.97 73 ASN A O 1
#

Organism: NCBI:txid2654983

Sequence (73 aa):
MVTQAYGRHLLIKRLDDEEPTVVARLTEFGRNRYGAAFRSHSGRWEPLPGTGSLEEMANVVVTLLQPYLQPDN

pLDDT: mean 87.38, std 11.2, range [40.97, 97.62]

Secondary structure (DSSP, 8-state):
-EEEEETTEEEEEE--SSS-EEEEEEEEEETTEEEEEEE-TTS-EEEEEEEE-HHHHHHHHHHHHHHHHSPP-